Protein AF-A0AAU3F9K4-F1 (afdb_monomer)

Solvent-accessible surface area (backbone atoms only — not comparable to full-atom values): 5475 Å² total; per-residue (Å²): 132,82,83,66,83,79,72,60,58,61,61,50,51,53,48,43,52,52,44,52,51,52,46,52,62,50,66,78,68,72,70,78,79,72,92,65,51,49,87,74,69,75,37,61,66,60,49,52,50,50,54,51,48,46,54,51,48,52,54,52,49,54,54,51,44,54,50,45,53,52,48,42,53,52,50,49,54,52,44,55,52,51,54,50,50,52,52,56,53,65,73,74,110

Structure (mmCIF, N/CA/C/O backbone):
data_AF-A0AAU3F9K4-F1
#
_entry.id   AF-A0AAU3F9K4-F1
#
loop_
_atom_site.group_PDB
_atom_site.id
_atom_site.type_symbol
_atom_site.label_atom_id
_atom_site.label_alt_id
_atom_site.label_comp_id
_atom_site.label_asym_id
_atom_site.label_entity_id
_atom_site.label_seq_id
_atom_site.pdbx_PDB_ins_code
_atom_site.Cartn_x
_atom_site.Cartn_y
_atom_site.Cartn_z
_atom_site.occupancy
_atom_site.B_iso_or_equiv
_atom_site.auth_seq_id
_atom_site.auth_comp_id
_atom_site.auth_asym_id
_atom_site.auth_atom_id
_atom_site.pdbx_PDB_model_num
ATOM 1 N N . MET A 1 1 ? -30.040 6.235 29.817 1.00 36.62 1 MET A N 1
ATOM 2 C CA . MET A 1 1 ? -29.690 6.643 28.444 1.00 36.62 1 MET A CA 1
ATOM 3 C C . MET A 1 1 ? -28.261 6.194 28.262 1.00 36.62 1 MET A C 1
ATOM 5 O O . MET A 1 1 ? -27.406 6.735 28.945 1.00 36.62 1 MET A O 1
ATOM 9 N N . SER A 1 2 ? -28.035 5.122 27.505 1.00 41.09 2 SER A N 1
ATOM 10 C CA . SER A 1 2 ? -26.676 4.717 27.151 1.00 41.09 2 SER A CA 1
ATOM 11 C C . SER A 1 2 ? -26.243 5.646 26.032 1.00 41.09 2 SER A C 1
ATOM 13 O O . SER A 1 2 ? -26.810 5.584 24.940 1.00 41.09 2 SER A O 1
ATOM 15 N N . ASP A 1 3 ? -25.316 6.551 26.330 1.00 46.50 3 ASP A N 1
ATOM 16 C CA . ASP A 1 3 ? -24.599 7.299 25.306 1.00 46.50 3 ASP A CA 1
ATOM 17 C C . ASP A 1 3 ? -23.751 6.281 24.542 1.00 46.50 3 ASP A C 1
ATOM 19 O O . ASP A 1 3 ? -22.611 5.998 24.894 1.00 46.50 3 ASP A O 1
ATOM 23 N N . SER A 1 4 ? -24.363 5.653 23.535 1.00 51.50 4 SER A N 1
ATOM 24 C CA . SER A 1 4 ? -23.659 4.885 22.516 1.00 51.50 4 SER A CA 1
ATOM 25 C C . SER A 1 4 ? -22.548 5.781 21.995 1.00 51.50 4 SER A C 1
ATOM 27 O O . SER A 1 4 ? -22.845 6.851 21.458 1.00 51.50 4 SER A O 1
ATOM 29 N N . ILE A 1 5 ? -21.292 5.366 22.166 1.00 50.00 5 ILE A N 1
ATOM 30 C CA . ILE A 1 5 ? -20.127 6.033 21.584 1.00 50.00 5 ILE A CA 1
ATOM 31 C C . ILE A 1 5 ? -20.444 6.257 20.103 1.00 50.00 5 ILE A C 1
ATOM 33 O O . ILE A 1 5 ? -20.582 5.317 19.320 1.00 50.00 5 ILE A O 1
ATOM 37 N N . ASN A 1 6 ? -20.698 7.515 19.752 1.00 53.31 6 ASN A N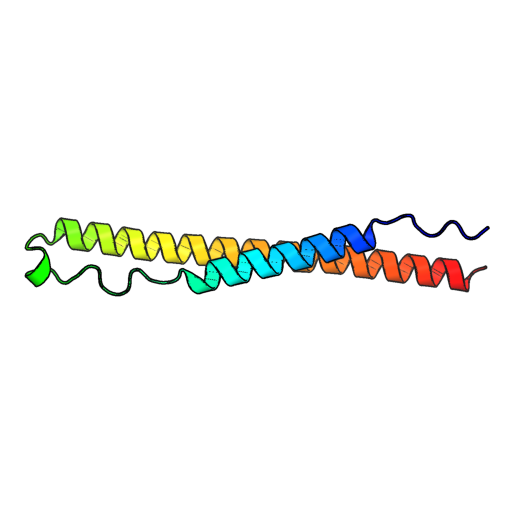 1
ATOM 38 C CA . ASN A 1 6 ? -21.266 7.885 18.468 1.00 53.31 6 ASN A CA 1
ATOM 39 C C . ASN A 1 6 ? -20.162 7.804 17.410 1.00 53.31 6 ASN A C 1
ATOM 41 O O . ASN A 1 6 ? -19.364 8.725 17.272 1.00 53.31 6 ASN A O 1
ATOM 45 N N . ILE A 1 7 ? -20.094 6.648 16.749 1.00 55.16 7 ILE A N 1
ATOM 46 C CA . ILE A 1 7 ? -19.507 6.407 15.425 1.00 55.16 7 ILE A CA 1
ATOM 47 C C . ILE A 1 7 ? -18.083 6.983 15.216 1.00 55.16 7 ILE A C 1
ATOM 49 O O . ILE A 1 7 ? -17.891 7.880 14.403 1.00 55.16 7 ILE A O 1
ATOM 53 N N . PRO A 1 8 ? -17.048 6.455 15.905 1.00 69.81 8 PRO A N 1
ATOM 54 C CA . PRO A 1 8 ? -15.667 6.509 15.401 1.00 69.81 8 PRO A CA 1
ATOM 55 C C . PRO A 1 8 ? -15.205 5.152 14.851 1.00 69.81 8 PRO A C 1
ATOM 57 O O . PRO A 1 8 ? -14.406 5.086 13.924 1.00 69.81 8 PRO A O 1
ATOM 60 N N . VAL A 1 9 ? -15.699 4.046 15.418 1.00 72.31 9 VAL A N 1
ATOM 61 C CA . VAL A 1 9 ? -15.232 2.688 15.088 1.00 72.31 9 VAL A CA 1
ATOM 62 C C . VAL A 1 9 ? -15.668 2.258 13.686 1.00 72.31 9 VAL A C 1
ATOM 64 O O . VAL A 1 9 ? -14.876 1.648 12.971 1.00 72.31 9 VAL A O 1
ATOM 67 N N . GLU A 1 10 ? -16.888 2.597 13.256 1.00 77.75 10 GLU A N 1
ATOM 68 C CA . GLU A 1 10 ? -17.339 2.294 11.889 1.00 77.75 10 GLU A CA 1
ATOM 69 C C . GLU A 1 10 ? -16.520 3.056 10.838 1.00 77.75 10 GLU A C 1
ATOM 71 O O . GLU A 1 10 ? -16.041 2.440 9.891 1.00 77.75 10 GLU A O 1
ATOM 76 N N . ASP A 1 11 ? -16.227 4.341 11.060 1.00 81.25 11 ASP A N 1
ATOM 77 C CA . ASP A 1 11 ? -15.366 5.136 10.171 1.00 81.25 11 ASP A CA 1
ATOM 78 C C . ASP A 1 11 ? -13.936 4.567 10.076 1.00 81.25 11 ASP A C 1
ATOM 80 O O . ASP A 1 11 ? -13.300 4.583 9.012 1.00 81.25 11 ASP A O 1
ATOM 84 N N . LEU A 1 12 ? -13.410 4.027 11.181 1.00 81.31 12 LEU A N 1
ATOM 85 C CA . LEU A 1 12 ? -12.112 3.348 11.199 1.00 81.31 12 LEU A CA 1
ATOM 86 C C . LEU A 1 12 ? -12.163 2.010 10.441 1.00 81.31 12 LEU A C 1
ATOM 88 O O . LEU A 1 12 ? -11.222 1.694 9.712 1.00 81.31 12 LEU A O 1
ATOM 92 N N . ARG A 1 13 ? -13.264 1.254 10.531 1.00 84.75 13 ARG A N 1
ATOM 93 C CA . ARG A 1 13 ? -13.478 0.020 9.746 1.00 84.75 13 ARG A CA 1
ATOM 94 C C . ARG A 1 13 ? -13.630 0.305 8.249 1.00 84.75 13 ARG A C 1
ATOM 96 O O . ARG A 1 13 ? -13.049 -0.401 7.420 1.00 84.75 13 ARG A O 1
ATOM 103 N N . ASP A 1 14 ? -14.318 1.382 7.890 1.00 87.75 14 ASP A N 1
ATOM 104 C CA . ASP A 1 14 ? -14.386 1.882 6.514 1.00 87.75 14 ASP A CA 1
ATOM 105 C C . ASP A 1 14 ? -13.001 2.281 5.998 1.00 87.75 14 ASP A C 1
ATOM 107 O O . ASP A 1 14 ? -12.648 2.026 4.843 1.00 87.75 14 ASP A O 1
ATOM 111 N N . THR A 1 15 ? -12.182 2.880 6.863 1.00 84.19 15 THR A N 1
ATOM 112 C CA . THR A 1 15 ? -10.790 3.215 6.548 1.00 84.19 15 THR A CA 1
ATOM 113 C C . THR A 1 15 ? -9.960 1.957 6.290 1.00 84.19 15 THR A C 1
ATOM 115 O O . THR A 1 15 ? -9.256 1.909 5.283 1.00 84.19 15 THR A O 1
ATOM 118 N N . LEU A 1 16 ? -10.088 0.910 7.113 1.00 87.94 16 LEU A N 1
ATOM 119 C CA . LEU A 1 16 ? -9.428 -0.383 6.875 1.00 87.94 16 LEU A CA 1
ATOM 120 C C . LEU A 1 16 ? -9.832 -1.000 5.530 1.00 87.94 16 LEU A C 1
ATOM 122 O O . LEU A 1 16 ? -8.976 -1.472 4.784 1.00 87.94 16 LEU A O 1
ATOM 126 N N . THR A 1 17 ? -11.118 -0.931 5.181 1.00 89.12 17 THR A N 1
ATOM 127 C CA . THR A 1 17 ? -11.626 -1.436 3.896 1.00 89.12 17 THR A CA 1
ATOM 128 C C . THR A 1 17 ? -11.001 -0.690 2.714 1.00 89.12 17 THR A C 1
ATOM 130 O O . THR A 1 17 ? -10.557 -1.308 1.746 1.00 89.12 17 THR A O 1
ATOM 133 N N . LYS A 1 18 ? -10.892 0.642 2.803 1.00 89.56 18 LYS A N 1
ATOM 134 C CA . LYS A 1 18 ? -10.237 1.467 1.773 1.00 89.56 18 LYS A CA 1
ATOM 135 C C . LYS A 1 18 ? -8.741 1.169 1.656 1.00 89.56 18 LYS A C 1
ATOM 137 O O . LYS A 1 18 ? -8.207 1.169 0.551 1.00 89.56 18 LYS A O 1
ATOM 142 N N . LEU A 1 19 ? -8.061 0.908 2.770 1.00 86.25 19 LEU A N 1
ATOM 143 C CA . LEU A 1 19 ? -6.644 0.537 2.770 1.00 86.25 19 LEU A CA 1
ATOM 144 C C . LEU A 1 19 ? -6.414 -0.830 2.121 1.00 86.25 19 LEU A C 1
ATOM 146 O O . LEU A 1 19 ? -5.488 -0.970 1.325 1.00 86.25 19 LEU A O 1
ATOM 150 N N . ALA A 1 20 ? -7.291 -1.801 2.382 1.00 84.94 20 ALA A N 1
ATOM 151 C CA . ALA A 1 20 ? -7.259 -3.098 1.715 1.00 84.94 20 ALA A CA 1
ATOM 152 C C . ALA A 1 20 ? -7.465 -2.973 0.192 1.00 84.94 20 ALA A C 1
ATOM 154 O O . ALA A 1 20 ? -6.727 -3.597 -0.573 1.00 84.94 20 ALA A O 1
ATOM 155 N N . ASP A 1 21 ? -8.395 -2.121 -0.260 1.00 88.31 21 ASP A N 1
ATOM 156 C CA . ASP A 1 21 ? -8.593 -1.833 -1.692 1.00 88.31 21 ASP A CA 1
ATOM 157 C 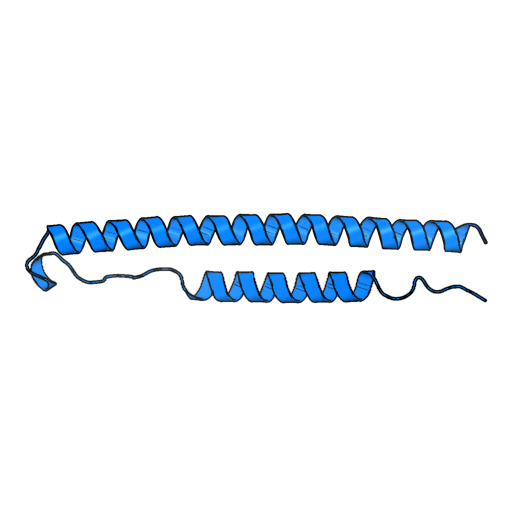C . ASP A 1 21 ? -7.345 -1.198 -2.327 1.00 88.31 21 ASP A C 1
ATOM 159 O O . ASP A 1 21 ? -6.874 -1.639 -3.377 1.00 88.31 21 ASP A O 1
ATOM 163 N N . ILE A 1 22 ? -6.744 -0.206 -1.659 1.00 82.88 22 ILE A N 1
ATOM 164 C CA . ILE A 1 22 ? -5.497 0.422 -2.116 1.00 82.88 22 ILE A CA 1
ATOM 165 C C . ILE A 1 22 ? -4.384 -0.624 -2.238 1.00 82.88 22 ILE A C 1
ATOM 167 O O . ILE A 1 22 ? -3.714 -0.671 -3.268 1.00 82.88 22 ILE A O 1
ATOM 171 N N . ARG A 1 23 ? -4.212 -1.488 -1.232 1.00 82.69 23 ARG A N 1
ATOM 172 C CA . ARG A 1 23 ? -3.212 -2.566 -1.232 1.00 82.69 23 ARG A CA 1
ATOM 173 C C . ARG A 1 23 ? -3.409 -3.535 -2.402 1.00 82.69 23 ARG A C 1
ATOM 175 O O . ARG A 1 23 ? -2.440 -3.857 -3.083 1.00 82.69 23 ARG A O 1
ATOM 182 N N . SER A 1 24 ? -4.649 -3.944 -2.673 1.00 83.94 24 SER A N 1
ATOM 183 C CA . SER A 1 24 ? -4.979 -4.850 -3.783 1.00 83.94 24 SER A CA 1
ATOM 184 C C . SER A 1 24 ? -4.717 -4.216 -5.154 1.00 83.94 24 SER A C 1
ATOM 186 O O . SER A 1 24 ? -4.113 -4.837 -6.025 1.00 83.94 24 SER A O 1
ATOM 188 N N . ARG A 1 25 ? -5.101 -2.947 -5.340 1.00 80.25 25 ARG A N 1
ATOM 189 C CA . ARG A 1 25 ? -4.860 -2.204 -6.592 1.00 80.25 25 ARG A CA 1
ATOM 190 C C . ARG A 1 25 ? -3.387 -1.947 -6.866 1.00 80.25 25 ARG A C 1
ATOM 192 O O . ARG A 1 25 ? -2.999 -1.746 -8.013 1.00 80.25 25 ARG A O 1
ATOM 199 N N . ILE A 1 26 ? -2.610 -1.867 -5.797 1.00 76.94 26 ILE A N 1
ATOM 200 C CA . ILE A 1 26 ? -1.162 -1.828 -5.841 1.00 76.94 26 ILE A CA 1
ATOM 201 C C . ILE A 1 26 ? -0.703 -3.208 -6.349 1.00 76.94 26 ILE A C 1
ATOM 203 O O . ILE A 1 26 ? -0.212 -3.279 -7.470 1.00 76.94 26 ILE A O 1
ATOM 207 N N . GLU A 1 27 ? -0.960 -4.322 -5.651 1.00 73.75 27 GLU A N 1
ATOM 208 C CA . GLU A 1 27 ? -0.531 -5.677 -6.088 1.00 73.75 27 GLU A CA 1
ATOM 209 C C . GLU A 1 27 ? -0.788 -5.990 -7.585 1.00 73.75 27 GLU A C 1
ATOM 211 O O . GLU A 1 27 ? 0.110 -6.501 -8.257 1.00 73.75 27 GLU A O 1
ATOM 216 N N . ASP A 1 28 ? -1.944 -5.596 -8.132 1.00 68.38 28 ASP A N 1
ATOM 217 C CA . ASP A 1 28 ? -2.349 -5.816 -9.537 1.00 68.38 28 ASP A CA 1
ATOM 218 C C . ASP A 1 28 ? -1.473 -5.098 -10.594 1.00 68.38 28 ASP A C 1
ATOM 220 O O . ASP A 1 28 ? -1.494 -5.446 -11.773 1.00 68.38 28 ASP A O 1
ATOM 224 N N . LYS A 1 29 ? -0.674 -4.092 -10.211 1.00 63.00 29 LYS A N 1
ATOM 225 C CA . LYS A 1 29 ? 0.128 -3.272 -11.147 1.00 63.00 29 LYS A CA 1
ATOM 226 C C . LYS A 1 29 ? 1.620 -3.598 -11.173 1.00 63.00 29 LYS A C 1
ATOM 228 O O . LYS A 1 29 ? 2.428 -2.762 -11.594 1.00 63.00 29 LYS A O 1
ATOM 233 N N . THR A 1 30 ? 2.006 -4.782 -10.718 1.00 57.28 30 THR A N 1
ATOM 234 C CA . THR A 1 30 ? 3.418 -5.122 -10.537 1.00 57.28 30 THR A CA 1
ATOM 235 C C . THR A 1 30 ? 4.052 -5.714 -11.796 1.00 57.28 30 THR A C 1
ATOM 237 O O . THR A 1 30 ? 3.662 -6.766 -12.288 1.00 57.28 30 THR A O 1
ATOM 240 N N . GLY A 1 31 ? 5.067 -5.000 -12.290 1.00 56.47 31 GLY A N 1
ATOM 241 C CA . GLY A 1 31 ? 6.003 -5.438 -13.321 1.00 56.47 31 GLY A CA 1
ATOM 242 C C . GLY A 1 31 ? 5.728 -4.842 -14.697 1.00 56.47 31 GLY A C 1
ATOM 243 O O . GLY A 1 31 ? 4.781 -5.228 -15.381 1.00 56.47 31 GLY A O 1
ATOM 244 N N . LEU A 1 32 ? 6.625 -3.973 -15.175 1.00 59.66 32 LEU A N 1
ATOM 245 C CA . LEU A 1 32 ? 6.824 -3.823 -16.616 1.00 59.66 32 LEU A CA 1
ATOM 246 C C . LEU A 1 32 ? 7.560 -5.076 -17.107 1.00 59.66 32 LEU A C 1
ATOM 248 O O . LEU A 1 32 ? 8.733 -5.016 -17.478 1.00 59.66 32 LEU A O 1
ATOM 252 N N . GLU A 1 33 ? 6.903 -6.238 -17.060 1.00 58.41 33 GLU A N 1
ATOM 253 C CA . GLU A 1 33 ? 7.509 -7.482 -17.517 1.00 58.41 33 GLU A CA 1
ATOM 254 C C . GLU A 1 33 ? 7.820 -7.357 -19.012 1.00 58.41 33 GLU A C 1
ATOM 256 O O . GLU A 1 33 ? 6.956 -7.485 -19.877 1.00 58.41 33 GLU A O 1
ATOM 261 N N . ARG A 1 3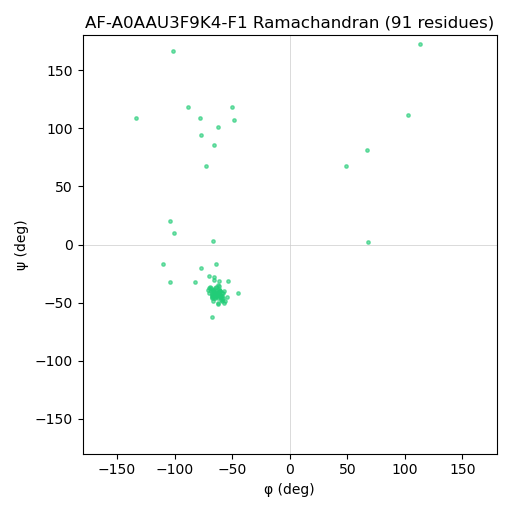4 ? 9.102 -7.101 -19.296 1.00 56.62 34 ARG A N 1
ATOM 262 C CA . ARG A 1 34 ? 9.727 -7.059 -20.621 1.00 56.62 34 ARG A CA 1
ATOM 263 C C . ARG A 1 34 ? 9.250 -5.910 -21.513 1.00 56.62 34 ARG A C 1
ATOM 265 O O . ARG A 1 34 ? 8.557 -6.104 -22.505 1.00 56.62 34 ARG A O 1
ATOM 272 N N . VAL A 1 35 ? 9.818 -4.733 -21.286 1.00 60.28 35 VAL A N 1
ATOM 273 C CA . VAL A 1 35 ? 9.866 -3.641 -22.284 1.00 60.28 35 VAL A CA 1
ATOM 274 C C . VAL A 1 35 ? 10.740 -3.934 -23.520 1.00 60.28 35 VAL A C 1
ATOM 276 O O . VAL A 1 35 ? 10.872 -3.082 -24.393 1.00 60.28 35 VAL A O 1
ATOM 279 N N . GLY A 1 36 ? 11.307 -5.139 -23.621 1.00 61.16 36 GLY A N 1
ATOM 280 C CA . GLY A 1 36 ? 12.144 -5.589 -24.735 1.00 61.16 36 GLY A CA 1
ATOM 281 C C . GLY A 1 36 ? 13.599 -5.826 -24.331 1.00 61.16 36 GLY A C 1
ATOM 282 O O . GLY A 1 36 ? 14.012 -5.564 -23.203 1.00 61.16 36 GLY A O 1
ATOM 283 N N . THR A 1 37 ? 14.375 -6.378 -25.254 1.00 66.75 37 THR A N 1
ATOM 284 C CA . THR A 1 37 ? 15.822 -6.604 -25.157 1.00 66.75 37 THR A CA 1
ATOM 285 C C . THR A 1 37 ? 16.585 -5.531 -25.935 1.00 66.75 37 THR A C 1
ATOM 287 O O . THR A 1 37 ? 16.007 -4.842 -26.769 1.00 66.75 37 THR A O 1
ATOM 290 N N . GLU A 1 38 ? 17.902 -5.404 -25.736 1.00 66.56 38 GLU A N 1
ATOM 291 C CA . GLU A 1 38 ? 18.739 -4.510 -26.563 1.00 66.56 38 GLU A CA 1
ATOM 292 C C . GLU A 1 38 ? 18.582 -4.800 -28.066 1.00 66.56 38 GLU A C 1
ATOM 294 O O . GLU A 1 38 ? 18.620 -3.878 -28.874 1.00 66.56 38 GLU A O 1
ATOM 299 N N . ALA A 1 39 ? 18.318 -6.056 -28.442 1.00 69.12 39 ALA A N 1
ATOM 300 C CA . ALA A 1 39 ? 18.034 -6.438 -29.822 1.00 69.12 39 ALA A CA 1
ATOM 301 C C . ALA A 1 39 ? 16.673 -5.923 -30.336 1.00 69.12 39 ALA A C 1
ATOM 303 O O . ALA A 1 39 ? 16.534 -5.701 -31.535 1.00 69.12 39 ALA A O 1
ATOM 304 N N . ASP A 1 40 ? 15.697 -5.706 -29.449 1.00 70.56 40 ASP A N 1
ATOM 305 C CA . ASP A 1 40 ? 14.361 -5.206 -29.801 1.00 70.56 40 ASP A CA 1
ATOM 306 C C . ASP A 1 40 ? 14.337 -3.677 -29.960 1.00 70.56 40 ASP A C 1
ATOM 308 O O . ASP A 1 40 ? 13.581 -3.154 -30.777 1.00 70.56 40 ASP A O 1
ATOM 312 N N . VAL A 1 41 ? 15.167 -2.951 -29.197 1.00 75.56 41 VAL A N 1
ATOM 313 C CA . VAL A 1 41 ? 15.171 -1.470 -29.177 1.00 75.56 41 VAL A CA 1
ATOM 314 C C . VAL A 1 41 ? 16.406 -0.842 -29.824 1.00 75.56 41 VAL A C 1
ATOM 316 O O . VAL A 1 41 ? 16.391 0.347 -30.130 1.00 75.56 41 VAL A O 1
ATOM 319 N N . GLY A 1 42 ? 17.482 -1.605 -30.030 1.00 77.62 42 GLY A N 1
ATOM 320 C CA . GLY A 1 42 ? 18.732 -1.146 -30.647 1.00 77.62 42 GLY A CA 1
ATOM 321 C C . GLY A 1 42 ? 19.550 -0.145 -29.818 1.00 77.62 42 GLY A C 1
ATOM 322 O O . GLY A 1 42 ? 20.593 0.310 -30.284 1.00 77.62 42 GLY A O 1
ATOM 323 N N . ASP A 1 43 ? 19.101 0.205 -28.607 1.00 82.38 43 ASP A N 1
ATOM 324 C CA . ASP A 1 43 ? 19.756 1.167 -27.717 1.00 82.38 43 ASP A CA 1
ATOM 325 C C . ASP A 1 43 ? 19.849 0.627 -26.282 1.00 82.38 43 ASP A C 1
ATOM 327 O O . AS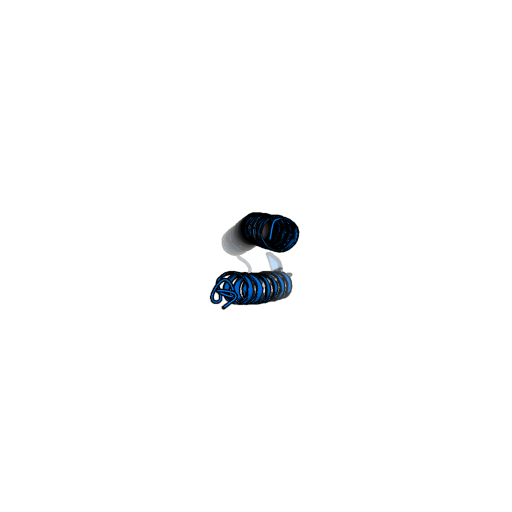P A 1 43 ? 18.867 0.555 -25.534 1.00 82.38 43 ASP A O 1
ATOM 331 N N . ARG A 1 44 ? 21.077 0.292 -25.876 1.00 82.06 44 ARG A N 1
ATOM 332 C CA . ARG A 1 4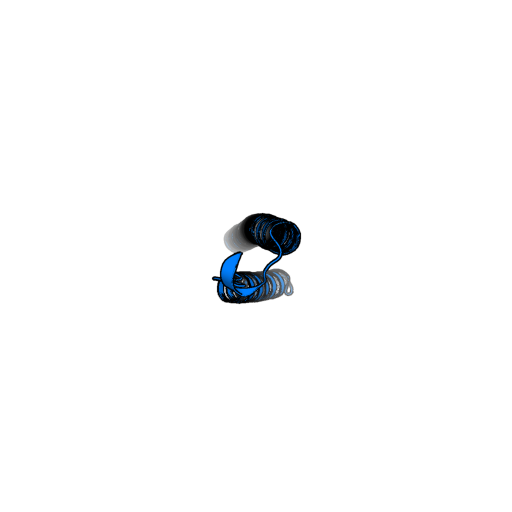4 ? 21.392 -0.198 -24.531 1.00 82.06 44 ARG A CA 1
ATOM 333 C C . ARG A 1 44 ? 21.079 0.813 -23.432 1.00 82.06 44 ARG A C 1
ATOM 335 O O . ARG A 1 44 ? 20.660 0.417 -2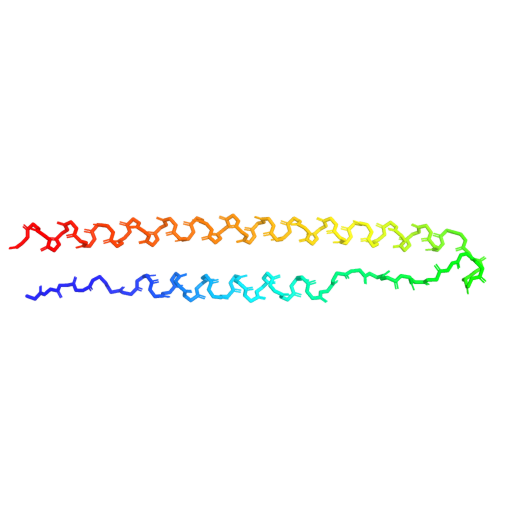2.351 1.00 82.06 44 ARG A O 1
ATOM 342 N N . ARG A 1 45 ? 21.253 2.116 -23.685 1.00 85.94 45 ARG A N 1
ATOM 343 C CA . ARG A 1 45 ? 20.986 3.159 -22.679 1.00 85.94 45 ARG A CA 1
ATOM 344 C C . ARG A 1 45 ? 19.497 3.285 -22.399 1.00 85.94 45 ARG A C 1
ATOM 346 O O . ARG A 1 45 ? 19.118 3.515 -21.254 1.00 85.94 45 ARG A O 1
ATOM 353 N N . LEU A 1 46 ? 18.669 3.128 -23.430 1.00 82.31 46 LEU A N 1
ATOM 354 C CA . LEU A 1 46 ? 17.220 3.114 -23.279 1.00 82.31 46 LEU A CA 1
ATOM 355 C C . LEU A 1 46 ? 16.771 1.901 -22.454 1.00 82.31 46 LEU A C 1
ATOM 357 O O . LEU A 1 46 ? 16.011 2.069 -21.505 1.00 82.31 46 LEU A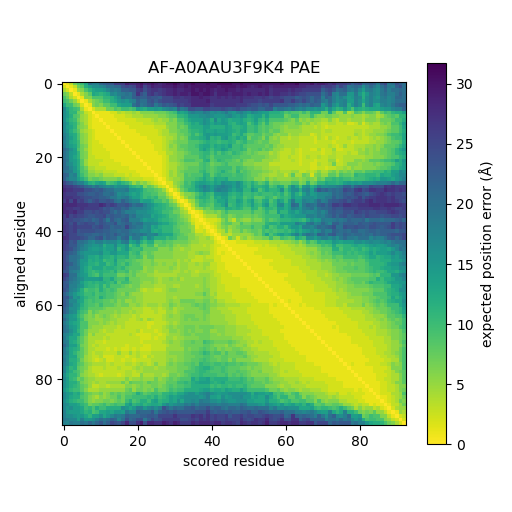 O 1
ATOM 361 N N . ILE A 1 47 ? 17.301 0.710 -22.745 1.00 83.25 47 ILE A N 1
ATOM 362 C CA . ILE A 1 47 ? 17.038 -0.493 -21.940 1.00 83.25 47 ILE A CA 1
ATOM 363 C C . ILE A 1 47 ? 17.482 -0.314 -20.482 1.00 83.25 47 ILE A C 1
ATOM 365 O O . ILE A 1 47 ? 16.695 -0.573 -19.572 1.00 83.25 47 ILE A O 1
ATOM 369 N N . ASP A 1 48 ? 18.697 0.183 -20.241 1.00 83.69 48 ASP A N 1
ATOM 370 C CA . ASP A 1 48 ? 19.213 0.421 -18.887 1.00 83.69 48 ASP A CA 1
ATOM 371 C C . ASP A 1 48 ? 18.335 1.424 -18.113 1.00 83.69 48 ASP A C 1
ATOM 373 O O . ASP A 1 48 ? 18.058 1.232 -16.923 1.00 83.69 48 ASP A O 1
ATOM 377 N N . ALA A 1 49 ? 17.854 2.476 -18.785 1.00 85.88 49 ALA A N 1
ATOM 378 C CA . ALA A 1 49 ? 16.956 3.465 -18.195 1.00 85.88 49 ALA A CA 1
ATOM 379 C C . ALA A 1 49 ? 15.592 2.865 -17.832 1.00 85.88 49 ALA A C 1
ATOM 381 O O . ALA A 1 49 ? 15.084 3.136 -16.743 1.00 85.88 49 ALA A O 1
ATOM 382 N N . ILE A 1 50 ? 15.016 2.027 -18.700 1.00 82.81 50 ILE A N 1
ATOM 383 C CA . ILE A 1 50 ? 13.722 1.399 -18.419 1.00 82.81 50 ILE A CA 1
ATOM 384 C C . ILE A 1 50 ? 13.844 0.357 -17.302 1.00 82.81 50 ILE A C 1
ATOM 386 O O . ILE A 1 50 ? 13.019 0.355 -16.394 1.00 82.81 50 ILE A O 1
ATOM 390 N N . ASN A 1 51 ? 14.896 -0.464 -17.297 1.00 81.44 51 ASN A N 1
ATOM 391 C CA . ASN A 1 51 ? 15.152 -1.411 -16.207 1.00 81.44 51 ASN A CA 1
ATOM 392 C C . ASN A 1 51 ? 15.345 -0.690 -14.863 1.00 81.44 51 ASN A C 1
ATOM 394 O O . ASN A 1 51 ? 14.858 -1.136 -13.825 1.00 81.44 51 ASN A O 1
ATOM 398 N N . SER A 1 52 ? 16.040 0.452 -14.877 1.00 85.00 52 SER A N 1
ATOM 399 C CA . SER A 1 52 ? 16.211 1.285 -13.682 1.00 85.00 52 SER A CA 1
ATOM 400 C C . SER A 1 52 ? 14.882 1.878 -13.211 1.00 85.00 52 SER A C 1
ATOM 402 O O . SER A 1 52 ? 14.623 1.909 -12.007 1.00 85.00 52 SER A O 1
ATOM 404 N N . PHE A 1 53 ? 14.036 2.324 -14.146 1.00 84.75 53 PHE A N 1
ATOM 405 C CA . PHE A 1 53 ? 12.689 2.799 -13.845 1.00 84.75 53 PHE A CA 1
ATOM 406 C C . PHE A 1 53 ? 11.826 1.688 -13.242 1.00 84.75 53 PHE A C 1
ATOM 408 O O . PHE A 1 53 ? 11.255 1.907 -12.180 1.00 84.75 53 PHE A O 1
ATOM 415 N N . ASP A 1 54 ? 11.774 0.506 -13.858 1.00 81.00 54 ASP A N 1
ATOM 416 C CA . ASP A 1 54 ? 10.993 -0.637 -13.371 1.00 81.00 54 ASP A CA 1
ATOM 417 C C . ASP A 1 54 ? 11.441 -1.067 -11.964 1.00 81.00 54 ASP A C 1
ATOM 419 O O . ASP A 1 54 ? 10.621 -1.195 -11.058 1.00 81.00 54 ASP A O 1
ATOM 423 N N . SER A 1 55 ? 12.754 -1.148 -11.718 1.00 82.56 55 SER A N 1
ATOM 424 C CA . SER A 1 55 ? 13.282 -1.450 -10.381 1.00 82.56 55 SER A CA 1
ATOM 425 C C . SER A 1 55 ? 12.917 -0.385 -9.340 1.00 82.56 55 SER A C 1
ATOM 427 O O . SER A 1 55 ? 12.574 -0.715 -8.202 1.00 82.56 55 SER A O 1
ATOM 429 N N . ALA A 1 56 ? 13.001 0.901 -9.696 1.00 85.44 56 ALA A N 1
ATOM 430 C CA . ALA A 1 56 ? 12.622 1.989 -8.797 1.00 85.44 56 ALA A CA 1
ATOM 431 C C . ALA A 1 56 ? 11.108 2.018 -8.545 1.00 85.44 56 ALA A C 1
ATOM 433 O O . ALA A 1 56 ? 10.681 2.275 -7.419 1.00 85.44 56 ALA A O 1
ATOM 434 N N . TRP A 1 57 ? 10.316 1.724 -9.575 1.00 82.12 57 TRP A N 1
ATOM 435 C CA . TRP A 1 57 ? 8.868 1.606 -9.504 1.00 82.12 57 TRP A CA 1
ATOM 436 C C . TRP A 1 57 ? 8.460 0.475 -8.560 1.00 82.12 57 TRP A C 1
ATOM 438 O O . TRP A 1 57 ? 7.726 0.736 -7.610 1.00 82.12 57 TRP A O 1
ATOM 448 N N . ALA A 1 58 ? 9.018 -0.728 -8.736 1.00 81.75 58 ALA A N 1
ATOM 449 C CA . ALA A 1 58 ? 8.781 -1.875 -7.859 1.00 81.75 58 ALA A CA 1
ATOM 450 C C . ALA A 1 58 ? 9.117 -1.555 -6.392 1.00 81.75 58 ALA A C 1
ATOM 452 O O . ALA A 1 58 ? 8.280 -1.719 -5.513 1.00 81.75 58 ALA A O 1
ATOM 453 N N . LYS A 1 59 ? 10.288 -0.964 -6.122 1.00 85.25 59 LYS A N 1
ATOM 454 C CA . LYS A 1 59 ? 10.663 -0.550 -4.755 1.00 85.25 59 LYS A CA 1
ATOM 455 C C . LYS A 1 59 ? 9.728 0.503 -4.165 1.00 85.25 59 LYS A C 1
ATOM 457 O O . LYS A 1 59 ? 9.437 0.484 -2.971 1.00 85.25 59 LYS A O 1
ATOM 462 N N . GLY A 1 60 ? 9.308 1.476 -4.975 1.00 83.94 60 GLY A N 1
ATOM 463 C CA . GLY A 1 60 ? 8.353 2.495 -4.544 1.00 83.94 60 GLY A CA 1
ATOM 464 C C . GLY A 1 60 ? 7.016 1.867 -4.166 1.00 83.94 60 GLY A C 1
ATOM 465 O O . GLY A 1 60 ? 6.408 2.248 -3.170 1.00 83.94 60 GLY A O 1
ATOM 466 N N . HIS A 1 61 ? 6.607 0.870 -4.934 1.00 84.38 61 HIS A N 1
ATOM 467 C CA . HIS A 1 61 ? 5.385 0.125 -4.746 1.00 84.38 61 HIS A CA 1
ATOM 468 C C . HIS A 1 61 ? 5.392 -0.719 -3.463 1.00 84.38 61 HIS A C 1
ATOM 470 O O . HIS A 1 61 ? 4.481 -0.571 -2.648 1.00 84.38 61 HIS A O 1
ATOM 476 N N . ASP A 1 62 ? 6.462 -1.484 -3.225 1.00 85.25 62 ASP A N 1
ATOM 477 C CA . ASP A 1 62 ? 6.679 -2.236 -1.979 1.00 85.25 62 ASP A CA 1
ATOM 478 C C . ASP A 1 62 ? 6.586 -1.307 -0.760 1.00 85.25 62 ASP A C 1
ATOM 480 O O . ASP A 1 62 ? 5.875 -1.574 0.207 1.00 85.25 62 ASP A O 1
ATOM 484 N N . ARG A 1 63 ? 7.219 -0.130 -0.838 1.00 88.38 63 ARG A N 1
ATOM 485 C CA . ARG A 1 63 ? 7.182 0.856 0.247 1.00 88.38 63 ARG A CA 1
ATOM 486 C C . ARG A 1 63 ? 5.779 1.411 0.510 1.00 88.38 63 ARG A C 1
ATOM 488 O O . ARG A 1 63 ? 5.441 1.712 1.655 1.00 88.38 63 ARG A O 1
ATOM 495 N N . VAL A 1 64 ? 4.959 1.605 -0.525 1.00 85.88 64 VAL A N 1
ATOM 496 C CA . VAL A 1 64 ? 3.565 2.032 -0.324 1.00 85.88 64 VAL A CA 1
ATOM 497 C C . VAL A 1 64 ? 2.760 0.912 0.337 1.00 85.88 64 VAL A C 1
ATOM 499 O O . VAL A 1 64 ? 1.995 1.217 1.251 1.00 85.88 64 VAL A O 1
ATOM 502 N N . GLN A 1 65 ? 2.966 -0.354 -0.042 1.00 87.19 65 GLN A N 1
ATOM 503 C CA . GLN A 1 65 ? 2.333 -1.496 0.636 1.00 87.19 65 GLN A CA 1
ATOM 504 C C . GLN A 1 65 ? 2.699 -1.539 2.122 1.00 87.19 65 GLN A C 1
ATOM 506 O O . GLN A 1 65 ? 1.807 -1.580 2.965 1.00 87.19 65 GLN A O 1
ATOM 511 N N . GLU A 1 66 ? 3.986 -1.422 2.457 1.00 89.69 66 GLU A N 1
ATOM 512 C CA . GLU A 1 66 ? 4.460 -1.400 3.848 1.00 89.69 66 GLU A CA 1
ATOM 513 C C . GLU A 1 66 ? 3.814 -0.276 4.678 1.00 89.69 66 GLU A C 1
ATOM 515 O O . GLU A 1 66 ? 3.445 -0.472 5.844 1.00 89.69 66 GLU A O 1
ATOM 520 N N . ASN A 1 67 ? 3.648 0.910 4.082 1.00 89.06 67 ASN A N 1
ATOM 521 C CA . ASN A 1 67 ? 2.988 2.040 4.734 1.00 89.06 67 ASN A CA 1
ATOM 522 C C . ASN A 1 67 ? 1.491 1.778 4.954 1.00 89.06 67 ASN A C 1
ATOM 524 O O . ASN A 1 67 ? 0.970 2.089 6.026 1.00 89.06 67 ASN A O 1
ATOM 528 N N . VAL A 1 68 ? 0.803 1.212 3.957 1.00 90.88 68 VAL A N 1
ATOM 529 C CA . VAL A 1 68 ? -0.622 0.853 4.043 1.00 90.88 68 VAL A CA 1
ATOM 530 C C . VAL A 1 68 ? -0.847 -0.218 5.110 1.00 90.88 68 VAL A C 1
ATOM 532 O O . VAL A 1 68 ? -1.767 -0.085 5.919 1.00 90.88 68 VAL A O 1
ATOM 535 N N . ASP A 1 69 ? 0.021 -1.226 5.178 1.00 90.94 69 ASP A N 1
ATOM 536 C CA . ASP A 1 69 ? -0.038 -2.288 6.184 1.00 90.94 69 ASP A CA 1
ATOM 537 C C . ASP A 1 69 ? 0.215 -1.731 7.596 1.00 90.94 69 ASP A C 1
ATOM 539 O O . ASP A 1 69 ? -0.538 -2.021 8.532 1.00 90.94 69 ASP A O 1
ATOM 543 N N . SER A 1 70 ? 1.221 -0.862 7.759 1.00 94.19 70 SER A N 1
ATOM 544 C CA . SER A 1 70 ? 1.505 -0.198 9.042 1.00 94.19 70 SER A CA 1
ATOM 545 C C . SER A 1 70 ? 0.355 0.690 9.509 1.00 94.19 70 SER A C 1
ATOM 547 O O . SER A 1 70 ? 0.007 0.691 10.696 1.00 94.19 70 SER A O 1
ATOM 549 N N . PHE A 1 71 ? -0.250 1.443 8.589 1.00 90.25 71 PHE A N 1
ATOM 550 C CA . PHE A 1 71 ? -1.387 2.293 8.916 1.00 90.25 71 PHE A CA 1
ATOM 551 C C . PHE A 1 71 ? -2.612 1.450 9.283 1.00 90.25 71 PHE A C 1
ATOM 553 O O . PHE A 1 71 ? -3.210 1.691 10.327 1.00 90.25 71 PHE A O 1
ATOM 560 N N . SER A 1 72 ? -2.898 0.385 8.527 1.00 90.88 72 SER A N 1
ATOM 561 C CA . SER A 1 72 ? -3.989 -0.553 8.829 1.00 90.88 72 SER A CA 1
ATOM 562 C C . SER A 1 72 ? -3.832 -1.184 10.213 1.00 90.88 72 SER A C 1
ATOM 564 O O . SER A 1 72 ? -4.768 -1.189 11.007 1.00 90.88 72 SER A O 1
ATOM 566 N N . LYS A 1 73 ? -2.624 -1.647 10.557 1.00 93.75 73 LYS A N 1
ATOM 567 C CA . LYS A 1 73 ? -2.331 -2.202 11.885 1.00 93.75 73 LYS A CA 1
ATOM 568 C C . LYS A 1 73 ? -2.557 -1.183 13.004 1.00 93.75 73 LYS A C 1
ATOM 570 O O . LYS A 1 73 ? -3.076 -1.534 14.061 1.00 93.75 73 LYS A O 1
ATOM 575 N N . SER A 1 74 ? -2.170 0.069 12.775 1.00 91.00 74 SER A N 1
ATOM 576 C CA . SER A 1 74 ? -2.356 1.145 13.753 1.00 91.00 74 SER A CA 1
ATOM 577 C C . SER A 1 74 ? -3.839 1.465 13.948 1.00 91.00 74 SER A C 1
ATOM 579 O O . SER A 1 74 ? -4.299 1.569 15.081 1.00 91.00 74 SER A O 1
ATOM 581 N N . THR A 1 75 ? -4.601 1.551 12.854 1.00 88.81 75 THR A N 1
ATOM 582 C CA . THR A 1 75 ? -6.057 1.746 12.874 1.00 88.81 75 THR A CA 1
ATOM 583 C C . THR A 1 75 ? -6.773 0.606 13.594 1.00 88.81 75 THR A C 1
ATOM 585 O O . THR A 1 75 ? -7.627 0.877 14.434 1.00 88.81 75 THR A O 1
ATOM 588 N N . GLN A 1 76 ? -6.394 -0.650 13.337 1.00 89.44 76 GLN A N 1
ATOM 589 C CA . GLN A 1 76 ? -6.958 -1.799 14.047 1.00 89.44 76 GLN A CA 1
ATOM 590 C C . GLN A 1 76 ? -6.681 -1.718 15.552 1.00 89.44 76 GLN A C 1
ATOM 592 O O . GLN A 1 76 ? -7.600 -1.862 16.345 1.00 89.44 76 GLN A O 1
ATOM 597 N N . GLY A 1 77 ? -5.452 -1.380 15.957 1.00 90.31 77 GLY A N 1
ATOM 598 C CA . GLY A 1 77 ? -5.131 -1.205 17.376 1.00 90.31 77 GLY A CA 1
ATOM 599 C C . GLY A 1 77 ? -5.941 -0.091 18.053 1.00 90.31 77 GLY A C 1
ATOM 600 O O . GLY A 1 77 ? -6.255 -0.189 19.236 1.00 90.31 77 GLY A O 1
ATOM 601 N N . ILE A 1 78 ? -6.312 0.967 17.327 1.00 87.12 78 ILE A N 1
ATOM 602 C CA . ILE A 1 78 ? -7.217 2.003 17.847 1.00 87.12 78 ILE A CA 1
ATOM 603 C C . ILE A 1 78 ? -8.625 1.428 18.051 1.00 87.12 78 ILE A C 1
ATOM 605 O O . ILE A 1 78 ? -9.204 1.647 19.113 1.00 87.12 78 ILE A O 1
ATOM 609 N N . ILE A 1 79 ? -9.153 0.678 17.076 1.00 87.12 79 ILE A N 1
ATOM 610 C CA . ILE A 1 79 ? -10.460 0.005 17.184 1.00 87.12 79 ILE A CA 1
ATOM 611 C C . ILE A 1 79 ? -10.487 -0.924 18.401 1.00 87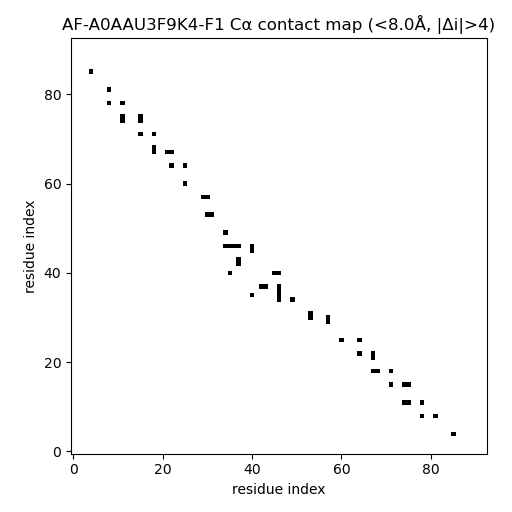.12 79 ILE A C 1
ATOM 613 O O . ILE A 1 79 ? -11.383 -0.790 19.230 1.00 87.12 79 ILE A O 1
ATOM 617 N N . ASP A 1 80 ? -9.478 -1.784 18.550 1.00 88.25 80 ASP A N 1
ATOM 618 C CA . ASP A 1 80 ? -9.396 -2.753 19.648 1.00 88.25 80 ASP A CA 1
ATOM 619 C C . ASP A 1 80 ? -9.439 -2.050 21.020 1.00 88.25 80 ASP A C 1
ATOM 621 O O . ASP A 1 80 ? -10.151 -2.478 21.928 1.00 88.25 80 ASP A O 1
ATOM 625 N N . ASN A 1 81 ? -8.733 -0.918 21.163 1.00 86.88 81 ASN A N 1
ATOM 626 C CA . ASN A 1 81 ? -8.746 -0.121 22.395 1.00 86.88 81 ASN A CA 1
ATOM 627 C C . ASN A 1 81 ? -10.117 0.517 22.677 1.00 86.88 81 ASN A C 1
ATOM 629 O O . ASN A 1 81 ? -10.537 0.584 23.837 1.00 86.88 81 ASN A O 1
ATOM 633 N N . PHE A 1 82 ? -10.811 1.006 21.642 1.00 84.94 82 PHE A N 1
ATOM 634 C CA . PHE A 1 82 ? -12.157 1.565 21.793 1.00 84.94 82 PHE A CA 1
ATOM 635 C C . PHE A 1 82 ? -13.160 0.491 22.209 1.00 84.94 82 PHE A C 1
ATOM 637 O O . PHE A 1 82 ? -13.921 0.714 23.147 1.00 84.94 82 PHE A O 1
ATOM 644 N N . GLU A 1 83 ? -13.133 -0.673 21.560 1.00 85.12 83 GLU A N 1
ATOM 645 C CA . GLU A 1 83 ? -14.009 -1.802 21.889 1.00 85.12 83 GLU A CA 1
ATOM 646 C C . GLU A 1 83 ? -13.765 -2.311 23.314 1.00 85.12 83 GLU A C 1
ATOM 648 O O . GLU A 1 83 ? -14.717 -2.565 24.051 1.00 85.12 83 GLU A O 1
ATOM 653 N N . GLN A 1 84 ? -12.500 -2.394 23.739 1.00 85.44 84 GLN A N 1
ATOM 654 C CA . GLN A 1 84 ? -12.162 -2.765 25.111 1.00 85.44 84 GLN A CA 1
ATOM 655 C C . GLN A 1 84 ? -12.676 -1.736 26.127 1.00 85.44 84 GLN A C 1
ATOM 657 O O . GLN A 1 84 ? -13.272 -2.110 27.134 1.00 85.44 84 GLN A O 1
ATOM 662 N N . THR A 1 85 ? -12.496 -0.442 25.848 1.00 83.19 85 THR A N 1
ATOM 663 C CA . THR A 1 85 ? -12.979 0.630 26.731 1.00 83.19 85 THR A CA 1
ATOM 664 C C . THR A 1 85 ? -14.506 0.606 26.857 1.00 83.19 85 THR A C 1
ATOM 666 O O . THR A 1 85 ? -15.032 0.754 27.957 1.00 83.19 85 THR A O 1
ATOM 669 N N . ASP A 1 86 ? -15.227 0.396 25.753 1.00 80.94 86 ASP A N 1
ATOM 670 C CA . ASP A 1 86 ? -16.693 0.310 25.750 1.00 80.94 86 ASP A CA 1
ATOM 671 C C . ASP A 1 86 ? -17.200 -0.905 26.548 1.00 80.94 86 ASP A C 1
ATOM 673 O O . ASP A 1 86 ? -18.142 -0.794 27.341 1.00 80.94 86 ASP A O 1
ATOM 677 N N . ALA A 1 87 ? -16.522 -2.052 26.416 1.00 79.38 87 ALA A N 1
ATOM 678 C CA . ALA A 1 87 ? -16.808 -3.247 27.205 1.00 79.38 87 ALA A CA 1
ATOM 679 C C . ALA A 1 87 ? -16.583 -3.015 28.711 1.00 79.38 87 ALA A C 1
ATOM 681 O O . ALA A 1 87 ? -17.438 -3.380 29.521 1.00 79.38 87 ALA A O 1
ATOM 682 N N . ASP A 1 88 ? -15.478 -2.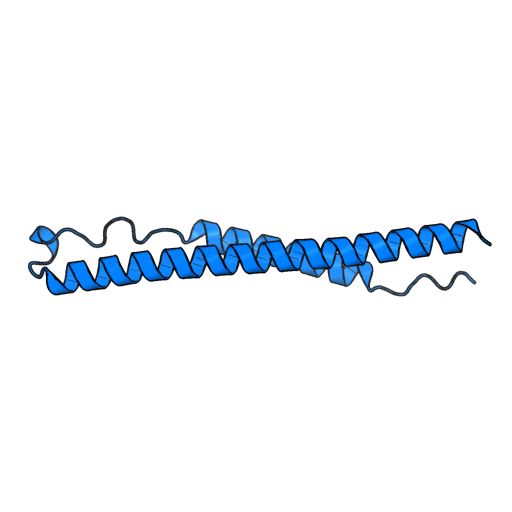364 29.086 1.00 79.12 88 ASP A N 1
ATOM 683 C CA . ASP A 1 88 ? -15.149 -2.050 30.481 1.00 79.12 88 ASP A CA 1
ATOM 684 C C . ASP A 1 88 ? -16.146 -1.059 31.102 1.00 79.12 88 ASP A C 1
ATOM 686 O O . ASP A 1 88 ? -16.529 -1.201 32.265 1.00 79.12 88 ASP A O 1
ATOM 690 N N . VAL A 1 89 ? -16.596 -0.056 30.341 1.00 75.00 89 VAL A N 1
ATOM 691 C CA . VAL A 1 89 ? -17.612 0.903 30.801 1.00 75.00 89 VAL A CA 1
ATOM 692 C C . VAL A 1 89 ? -18.961 0.210 30.972 1.00 75.00 89 VAL A C 1
ATOM 694 O O . VAL A 1 89 ? -19.595 0.372 32.009 1.00 75.00 89 VAL A O 1
ATOM 697 N N . THR A 1 90 ? -19.377 -0.611 30.008 1.00 72.62 90 THR A N 1
ATOM 698 C CA . THR A 1 90 ? -20.659 -1.331 30.062 1.00 72.62 90 THR A CA 1
ATOM 699 C C . THR A 1 90 ? -20.699 -2.370 31.188 1.00 72.62 90 THR A C 1
ATOM 701 O O . THR A 1 90 ? -21.762 -2.620 31.746 1.00 72.62 90 THR A O 1
ATOM 704 N N . HIS A 1 91 ? -19.560 -2.965 31.558 1.00 60.75 91 HIS A N 1
ATOM 705 C CA . HIS A 1 91 ? -19.473 -3.934 32.658 1.00 60.75 91 HIS A CA 1
ATOM 706 C C . HIS A 1 91 ? -19.498 -3.292 34.060 1.00 60.75 91 HIS A C 1
ATOM 708 O O . HIS A 1 91 ? -19.799 -3.974 35.038 1.00 60.75 91 HIS A O 1
ATOM 714 N N . ASN A 1 92 ? -19.181 -1.997 34.170 1.00 54.59 92 ASN A N 1
ATOM 715 C CA . ASN A 1 92 ? -19.094 -1.264 35.440 1.00 54.59 92 ASN A CA 1
ATOM 716 C C . ASN A 1 92 ? -20.339 -0.404 35.758 1.00 54.59 92 ASN A C 1
ATOM 718 O O . ASN A 1 92 ? -20.303 0.385 36.708 1.00 54.59 92 ASN A O 1
ATOM 722 N N . ILE A 1 93 ? -21.426 -0.549 34.989 1.00 48.94 93 ILE A N 1
ATOM 723 C CA . ILE A 1 93 ? -22.738 0.098 35.195 1.00 48.94 93 ILE A CA 1
ATOM 724 C C . ILE A 1 93 ? -23.786 -0.987 35.455 1.00 48.94 93 ILE A C 1
ATOM 726 O O . ILE A 1 93 ? -24.637 -0.772 36.349 1.00 48.94 93 ILE A O 1
#

Mean predicted aligned error: 9.94 Å

Secondary structure (DSSP, 8-state):
------SSHHHHHHHHHHHHHHHHHHHTT---TT---HHHHS-HHHHHHHHHHHHHHHHHHHHHHHHHHHHHHHHHHHHHHHHHHHHHHHHT-

Nearest PDB structures (foldseek):
  8f2k-assembly1_G  TM=4.043E-01  e=4.504E+00  Saccharomyces cerevisiae

pLDDT: mean 77.51, std 13.2, range [36.62, 94.19]

Foldseek 3Di:
DPPDPPDPLVVLVVVLVVLVVVLVVLVVPQDPPDPDDCVVVVDPVVVVVVVVVNVVSNVVSVVSNVVSVVVSVVSVVVSVVVVVVVVVVVVVD

Sequence (93 aa):
MSDSINIPVEDLRDTLTKLADIRSRIEDKTGLERVGTEADVGDRRLIDAINSFDSAWAKGHDRVQENVDSFSKSTQGIIDNFEQTDADVTHNI

Radius of gyration: 22.65 Å; Cα contacts (8 Å, |Δi|>4): 31; chains: 1; bounding box: 51×15×66 Å